Protein AF-A0AA36I988-F1 (afdb_monomer_lite)

pLDDT: mean 76.38, std 22.21, range [39.34, 98.06]

InterPro domains:
  IPR036181 MIT domain superfamily [SSF116846] (11-75)

Foldseek 3Di:
DVLVVLLVVLQVQLVVLQVQLVVCVVVVVLVSNLVSLVSSLVSLVVSLPRDDDPCNVVSVVVSVVSVVVSVCSVVVPPPPCPVPPPPPPPVVVCVVVVPPPDDDPDDPPPPPDPDD

Secondary structure (DSSP, 8-state):
-HHHHHHHHHHHHHHHHHHHHHHHHHTT-HHHHHHHHHHHHHHHHHHHHHS--TTHHHHHHHHHHHHHHHHHHHTT-----------S-HHHHHHTTTS--S--PPPS---S-S--

Radius of gyration: 20.37 Å; chains: 1; bounding box: 27×57×62 Å

Sequence (116 aa):
MAEEDLCRSFVISACALEREAREADQKNDARAAIAKYEGSQALLQQAIDSLPHADRPRWVQRRQEILTRIQHLKSGAPTALVERVPSPTLLESEFRKATAAGPSPGTPQELQARRR

Structure (mmCIF, N/CA/C/O backbone):
data_AF-A0AA36I988-F1
#
_entry.id   AF-A0AA36I988-F1
#
loop_
_atom_site.group_PDB
_atom_site.id
_atom_site.type_symbol
_atom_site.label_atom_id
_atom_site.label_alt_id
_atom_site.label_comp_id
_atom_site.label_asym_id
_atom_site.label_entity_id
_atom_site.label_seq_id
_atom_site.pdbx_PDB_ins_code
_atom_site.Cartn_x
_atom_site.Cartn_y
_atom_site.Cartn_z
_atom_site.occupancy
_atom_site.B_iso_or_equiv
_atom_site.auth_seq_id
_atom_site.auth_comp_id
_atom_site.auth_asym_id
_atom_site.auth_atom_id
_atom_site.pdbx_PDB_model_num
ATOM 1 N N . MET A 1 1 ? 7.355 -2.230 -25.078 1.00 57.38 1 MET A N 1
ATOM 2 C CA . MET A 1 1 ? 6.213 -1.311 -24.874 1.00 57.38 1 MET A CA 1
ATOM 3 C C . MET A 1 1 ? 5.163 -1.901 -23.933 1.00 57.38 1 MET A C 1
ATOM 5 O O . MET A 1 1 ? 4.865 -1.247 -22.953 1.00 57.38 1 MET A O 1
ATOM 9 N N . ALA A 1 2 ? 4.682 -3.140 -24.118 1.00 75.56 2 ALA A N 1
ATOM 10 C CA . ALA A 1 2 ? 3.618 -3.697 -23.262 1.00 75.56 2 ALA A CA 1
ATOM 11 C C . ALA A 1 2 ? 3.947 -3.786 -21.753 1.00 75.56 2 ALA A C 1
ATOM 13 O O . ALA A 1 2 ? 3.084 -3.528 -20.919 1.00 75.56 2 ALA A O 1
ATOM 14 N N . GLU A 1 3 ? 5.182 -4.136 -21.383 1.00 77.00 3 GLU A N 1
ATOM 15 C CA . GLU A 1 3 ? 5.534 -4.345 -19.971 1.00 77.00 3 GLU A CA 1
ATOM 16 C C . GLU A 1 3 ? 5.728 -3.029 -19.198 1.00 77.00 3 GLU A C 1
ATOM 18 O O . GLU A 1 3 ? 5.374 -2.947 -18.023 1.00 77.00 3 GLU A O 1
ATOM 23 N N . GLU A 1 4 ? 6.245 -1.980 -19.848 1.00 81.88 4 GLU A N 1
ATOM 24 C CA . GLU A 1 4 ? 6.379 -0.649 -19.236 1.00 81.88 4 GLU A CA 1
ATOM 25 C C . GLU A 1 4 ? 5.005 -0.021 -18.992 1.00 81.88 4 GLU A C 1
ATOM 27 O O . GLU A 1 4 ? 4.773 0.577 -17.9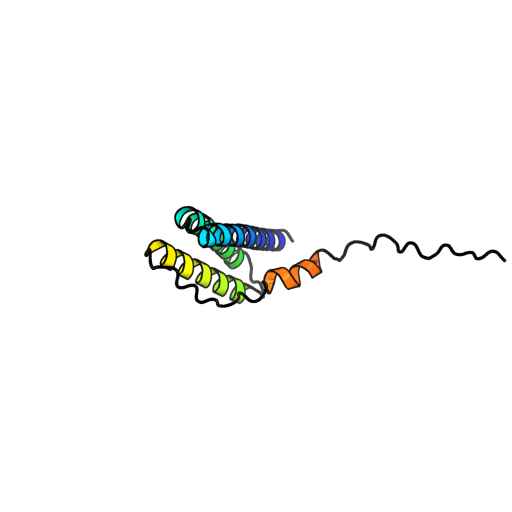40 1.00 81.88 4 GLU A O 1
ATOM 32 N N . ASP A 1 5 ? 4.075 -0.203 -19.932 1.00 85.94 5 ASP A N 1
ATOM 33 C CA . ASP A 1 5 ? 2.691 0.246 -19.787 1.00 85.94 5 ASP A CA 1
ATOM 34 C C . ASP A 1 5 ? 1.975 -0.506 -18.659 1.00 85.94 5 ASP A C 1
ATOM 36 O O . ASP A 1 5 ? 1.274 0.105 -17.848 1.00 85.94 5 ASP A O 1
ATOM 40 N N . LEU A 1 6 ? 2.212 -1.817 -18.540 1.00 87.81 6 LEU A N 1
ATOM 41 C CA . LEU A 1 6 ? 1.684 -2.624 -17.444 1.00 87.81 6 LEU A CA 1
ATOM 42 C C . LEU A 1 6 ? 2.254 -2.174 -16.090 1.00 87.81 6 LEU A C 1
ATOM 44 O O . LEU A 1 6 ? 1.489 -1.925 -15.156 1.00 87.81 6 LEU A O 1
ATOM 48 N N . CYS A 1 7 ? 3.572 -1.981 -15.999 1.00 89.31 7 CYS A N 1
ATOM 49 C CA . CYS A 1 7 ? 4.239 -1.463 -14.805 1.00 89.31 7 CYS A CA 1
ATOM 50 C C . CYS A 1 7 ? 3.652 -0.107 -14.379 1.00 89.31 7 CYS A C 1
ATOM 52 O O . CYS A 1 7 ? 3.264 0.081 -13.223 1.00 89.31 7 CYS A O 1
ATOM 54 N N . ARG A 1 8 ? 3.481 0.819 -15.333 1.00 89.44 8 ARG A N 1
ATOM 55 C CA . ARG A 1 8 ? 2.829 2.117 -15.094 1.00 89.44 8 ARG A CA 1
ATOM 56 C C . ARG A 1 8 ? 1.394 1.960 -14.602 1.00 89.44 8 ARG A C 1
ATOM 58 O O . ARG A 1 8 ? 1.006 2.648 -13.659 1.00 89.44 8 ARG A O 1
ATOM 65 N N . SER A 1 9 ? 0.616 1.051 -15.191 1.00 91.62 9 SER A N 1
ATOM 66 C CA . SER A 1 9 ? -0.773 0.809 -14.784 1.00 91.62 9 SER A CA 1
ATOM 67 C C . SER A 1 9 ? -0.884 0.328 -13.332 1.00 91.62 9 SER A C 1
ATOM 69 O O . SER A 1 9 ? -1.762 0.794 -12.596 1.00 91.62 9 SER A O 1
ATOM 71 N N . PHE A 1 10 ? 0.049 -0.522 -12.882 1.00 93.38 10 PHE A N 1
ATOM 72 C CA . PHE A 1 10 ? 0.118 -0.970 -11.493 1.00 93.38 10 PHE A CA 1
ATOM 73 C C . PHE A 1 10 ? 0.425 0.187 -10.547 1.00 93.38 10 PHE A C 1
ATOM 75 O O . PHE A 1 10 ? -0.268 0.344 -9.544 1.00 93.38 10 PHE A O 1
ATOM 82 N N . VAL A 1 11 ? 1.403 1.035 -10.880 1.00 92.38 11 VAL A N 1
ATOM 83 C CA . VAL A 1 11 ? 1.770 2.191 -10.046 1.00 92.38 11 VAL A CA 1
ATOM 84 C C . VAL A 1 11 ? 0.616 3.192 -9.946 1.00 92.38 11 VAL A C 1
ATOM 86 O O . VAL A 1 11 ? 0.289 3.636 -8.846 1.00 92.38 11 VAL A O 1
ATOM 89 N N . ILE A 1 12 ? -0.057 3.503 -11.059 1.00 91.38 12 ILE A N 1
ATOM 90 C CA . ILE A 1 12 ? -1.219 4.409 -11.075 1.00 91.38 12 ILE A CA 1
ATOM 91 C C . ILE A 1 12 ? -2.338 3.863 -10.182 1.00 91.38 12 ILE A C 1
ATOM 93 O O . ILE A 1 12 ? -2.872 4.579 -9.331 1.00 91.38 12 ILE A O 1
ATOM 97 N N . SER A 1 13 ? -2.656 2.579 -10.338 1.00 93.69 13 SER A N 1
ATOM 98 C CA . SER A 1 13 ? -3.701 1.917 -9.555 1.00 93.69 13 SER A CA 1
ATOM 99 C C . SER A 1 13 ? -3.331 1.846 -8.067 1.00 93.69 13 SER A C 1
ATOM 101 O O . SER A 1 13 ? -4.177 2.080 -7.203 1.00 93.69 13 SER A O 1
ATOM 103 N N . ALA A 1 14 ? -2.053 1.612 -7.748 1.00 94.62 14 ALA A N 1
ATOM 104 C CA . ALA A 1 14 ? -1.555 1.625 -6.377 1.00 94.62 14 ALA A CA 1
ATOM 105 C C . ALA A 1 14 ? -1.724 2.999 -5.718 1.00 94.62 14 ALA A C 1
ATOM 107 O O . ALA A 1 14 ? -2.146 3.072 -4.562 1.00 94.62 14 ALA A O 1
ATOM 108 N N . CYS A 1 15 ? -1.433 4.084 -6.443 1.00 92.62 15 CYS A N 1
ATOM 109 C CA . CYS A 1 15 ? -1.597 5.450 -5.948 1.00 92.62 15 CYS A CA 1
ATOM 110 C C . CYS A 1 15 ? -3.066 5.812 -5.693 1.00 92.62 15 CYS A C 1
ATOM 112 O O . CYS A 1 15 ? -3.362 6.466 -4.691 1.00 92.62 15 CYS A O 1
ATOM 114 N N . ALA A 1 16 ? -3.985 5.380 -6.562 1.00 94.19 16 ALA A N 1
ATOM 115 C CA . ALA A 1 16 ? -5.419 5.590 -6.363 1.00 94.19 16 ALA A CA 1
ATOM 116 C C . ALA A 1 16 ? -5.910 4.897 -5.081 1.00 94.19 16 ALA A C 1
ATOM 118 O O . ALA A 1 16 ? -6.499 5.542 -4.213 1.00 94.19 16 ALA A O 1
ATOM 119 N N . LEU A 1 17 ? -5.562 3.617 -4.901 1.00 95.69 17 LEU A N 1
ATOM 120 C CA . LEU A 1 17 ? -5.906 2.878 -3.685 1.00 95.69 17 LEU A CA 1
ATOM 121 C C . LEU A 1 17 ? -5.273 3.487 -2.432 1.00 95.69 17 LEU A C 1
ATOM 123 O O . LEU A 1 17 ? -5.922 3.542 -1.393 1.00 95.69 17 LEU A O 1
ATOM 127 N N . GLU A 1 18 ? -4.034 3.977 -2.511 1.00 95.25 18 GLU A N 1
ATOM 128 C CA . GLU A 1 18 ? -3.393 4.623 -1.364 1.00 95.25 18 GLU A CA 1
ATOM 129 C C . GLU A 1 18 ? -4.122 5.910 -0.947 1.00 95.25 18 GLU A C 1
ATOM 131 O O . GLU A 1 18 ? -4.294 6.170 0.244 1.00 95.25 18 GLU A O 1
ATOM 136 N N . ARG A 1 19 ? -4.580 6.713 -1.913 1.00 94.75 19 ARG A N 1
ATOM 137 C CA . ARG A 1 19 ? -5.369 7.920 -1.636 1.00 94.75 19 ARG A CA 1
ATOM 138 C C . ARG A 1 19 ? -6.658 7.574 -0.902 1.00 94.75 19 ARG A C 1
ATOM 140 O O . ARG A 1 19 ? -6.931 8.136 0.153 1.00 94.75 19 ARG A O 1
ATOM 147 N N . GLU A 1 20 ? -7.396 6.599 -1.417 1.00 94.81 20 GLU A N 1
ATOM 148 C CA . GLU A 1 20 ? -8.636 6.133 -0.796 1.00 94.81 20 GLU A CA 1
ATOM 149 C C . GLU A 1 20 ? -8.392 5.523 0.593 1.00 94.81 20 GLU A C 1
ATOM 151 O O . GLU A 1 20 ? -9.209 5.692 1.499 1.00 94.81 20 GLU A O 1
ATOM 156 N N . ALA A 1 21 ? -7.256 4.846 0.788 1.00 93.56 21 ALA A N 1
ATOM 157 C CA . ALA A 1 21 ? -6.853 4.330 2.091 1.00 93.56 21 ALA A CA 1
ATOM 158 C C . ALA A 1 21 ? -6.636 5.460 3.102 1.00 93.56 21 ALA A C 1
ATOM 160 O O . ALA A 1 21 ? -7.138 5.379 4.219 1.00 93.56 21 ALA A O 1
ATOM 161 N N . ARG A 1 22 ? -5.941 6.535 2.705 1.00 92.56 22 ARG A N 1
ATOM 162 C CA . ARG A 1 22 ? -5.708 7.719 3.549 1.00 92.56 22 ARG A CA 1
ATOM 163 C C . ARG A 1 22 ? -7.002 8.435 3.909 1.00 92.56 22 ARG A C 1
ATOM 165 O O . ARG A 1 22 ? -7.153 8.865 5.046 1.00 92.56 22 ARG A O 1
ATOM 172 N N . GLU A 1 23 ? -7.932 8.558 2.968 1.00 94.31 23 GLU A N 1
ATOM 173 C CA . GLU A 1 23 ? -9.241 9.162 3.236 1.00 94.31 23 GLU A CA 1
ATOM 174 C C . GLU A 1 23 ? -10.049 8.348 4.255 1.00 94.31 23 GLU A C 1
ATOM 176 O O . GLU A 1 23 ? -10.683 8.923 5.139 1.00 94.31 23 GLU A O 1
ATOM 181 N N . ALA A 1 24 ? -10.023 7.014 4.159 1.00 92.38 24 ALA A N 1
ATOM 182 C CA . ALA A 1 24 ? -10.652 6.136 5.147 1.00 92.38 24 ALA A CA 1
ATOM 183 C C . ALA A 1 24 ? -9.954 6.221 6.514 1.00 92.38 24 ALA A C 1
ATOM 185 O O . ALA A 1 24 ? -10.613 6.317 7.548 1.00 92.38 24 ALA A O 1
ATOM 186 N N . ASP A 1 25 ? -8.623 6.263 6.510 1.00 92.12 25 ASP A N 1
ATOM 187 C CA . ASP A 1 25 ? -7.781 6.393 7.699 1.00 92.12 25 ASP A CA 1
ATOM 188 C C . ASP A 1 25 ? -8.074 7.699 8.464 1.00 92.12 25 ASP A C 1
ATOM 190 O O . ASP A 1 25 ? -8.344 7.685 9.663 1.00 92.12 25 ASP A O 1
ATOM 194 N N . G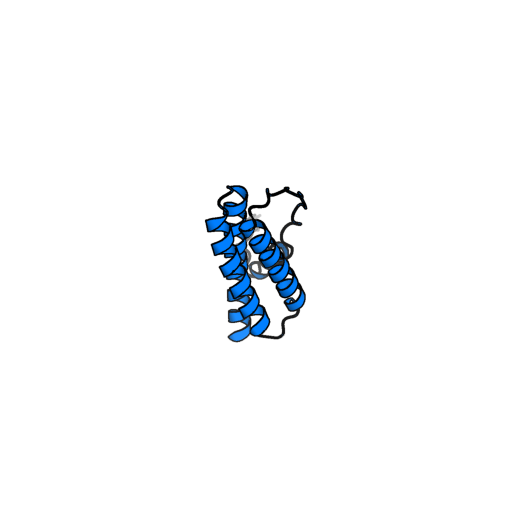LN A 1 26 ? -8.170 8.825 7.751 1.00 92.38 26 GLN A N 1
ATOM 195 C CA . GLN A 1 26 ? -8.564 10.126 8.312 1.00 92.38 26 GLN A CA 1
ATOM 196 C C . GLN A 1 26 ? -9.978 10.126 8.908 1.00 92.38 26 GLN A C 1
ATOM 198 O O . GLN A 1 26 ? -10.255 10.866 9.851 1.00 92.38 26 GLN A O 1
ATOM 203 N N . LYS A 1 27 ? -10.874 9.287 8.377 1.00 92.69 27 LYS A N 1
ATOM 204 C CA . LYS A 1 27 ? -12.236 9.088 8.897 1.00 92.69 27 LYS A CA 1
ATOM 205 C C . LYS A 1 27 ? -12.293 8.076 10.048 1.00 92.69 27 LYS A C 1
ATOM 207 O O . LYS A 1 27 ? -13.387 7.752 10.500 1.00 92.69 27 LYS A O 1
ATOM 212 N N . ASN A 1 28 ? -11.146 7.590 10.534 1.00 90.31 28 ASN A N 1
ATOM 213 C CA . ASN A 1 28 ? -11.022 6.510 11.517 1.00 90.31 28 ASN A CA 1
ATOM 214 C C . ASN A 1 28 ? -11.696 5.190 11.086 1.00 90.31 28 ASN A C 1
ATOM 216 O O . ASN A 1 28 ? -11.972 4.329 11.922 1.00 90.31 28 ASN A O 1
ATOM 220 N N . ASP A 1 29 ? -11.921 4.986 9.785 1.00 94.06 29 ASP A N 1
ATOM 221 C CA . ASP A 1 29 ? -12.379 3.706 9.245 1.00 94.06 29 ASP A CA 1
ATOM 222 C C . ASP A 1 29 ? -11.169 2.802 8.981 1.00 94.06 29 ASP A C 1
ATOM 224 O O . ASP A 1 29 ? -10.699 2.629 7.851 1.00 94.06 29 ASP A O 1
ATOM 228 N N . ALA A 1 30 ? -10.635 2.228 10.063 1.00 92.75 30 ALA A N 1
ATOM 229 C CA . ALA A 1 30 ? -9.454 1.371 10.010 1.00 92.75 30 ALA A CA 1
ATOM 230 C C . ALA A 1 30 ? -9.661 0.147 9.104 1.00 92.75 30 ALA A C 1
ATOM 232 O O . ALA A 1 30 ? -8.728 -0.282 8.426 1.00 92.75 30 ALA A O 1
ATOM 233 N N . ARG A 1 31 ? -10.881 -0.404 9.045 1.00 95.06 31 ARG A N 1
ATOM 234 C CA . ARG A 1 31 ? -11.182 -1.580 8.220 1.00 95.06 31 ARG A CA 1
ATOM 235 C C . ARG A 1 31 ? -11.091 -1.241 6.735 1.00 95.06 31 ARG A C 1
ATOM 237 O O . ARG A 1 31 ? -10.429 -1.970 5.994 1.00 95.06 31 ARG A O 1
ATOM 244 N N . ALA A 1 32 ? -11.722 -0.149 6.303 1.00 94.38 32 ALA A N 1
ATOM 245 C CA . ALA A 1 32 ? -11.644 0.291 4.913 1.00 94.38 32 ALA A CA 1
ATOM 246 C C . ALA A 1 32 ? -10.224 0.746 4.540 1.00 94.38 32 ALA A C 1
ATOM 248 O O . ALA A 1 32 ? -9.742 0.411 3.455 1.00 94.38 32 ALA A O 1
ATOM 249 N N . ALA A 1 33 ? -9.528 1.438 5.449 1.00 94.44 33 ALA A N 1
ATOM 250 C CA . ALA A 1 33 ? -8.146 1.863 5.247 1.00 94.44 33 ALA A CA 1
ATOM 251 C C . ALA A 1 33 ? -7.205 0.669 5.031 1.00 94.44 33 ALA A C 1
ATOM 253 O O . ALA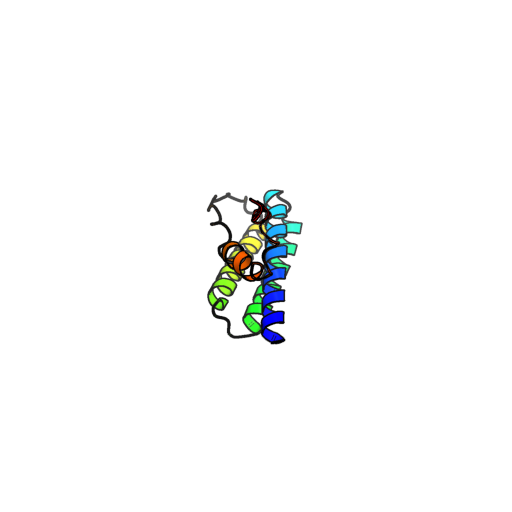 A 1 33 ? -6.455 0.652 4.056 1.00 94.44 33 ALA A O 1
ATOM 254 N N . ILE A 1 34 ? -7.280 -0.358 5.890 1.00 95.88 34 ILE A N 1
ATOM 255 C CA . ILE A 1 34 ? -6.469 -1.579 5.764 1.00 95.88 34 ILE A CA 1
ATOM 256 C C . ILE A 1 34 ? -6.709 -2.246 4.409 1.00 95.88 34 ILE A C 1
ATOM 258 O O . ILE A 1 34 ? -5.742 -2.519 3.704 1.00 95.88 34 ILE A O 1
ATOM 262 N N . ALA A 1 35 ? -7.969 -2.453 4.011 1.00 97.69 35 ALA A N 1
ATOM 263 C CA . ALA A 1 35 ? -8.289 -3.120 2.748 1.00 97.69 35 ALA A CA 1
ATOM 264 C C . ALA A 1 35 ? -7.698 -2.382 1.530 1.00 97.69 35 ALA A C 1
ATOM 266 O O . ALA A 1 35 ? -7.138 -3.001 0.622 1.00 97.69 35 ALA A O 1
ATOM 267 N N . LYS A 1 36 ? -7.775 -1.046 1.518 1.00 97.62 36 LYS A N 1
ATOM 268 C CA . LYS A 1 36 ? -7.223 -0.219 0.434 1.00 97.62 36 LYS A CA 1
ATOM 269 C C . LYS A 1 36 ? -5.690 -0.193 0.447 1.00 97.62 36 LYS A C 1
ATOM 271 O O . LYS A 1 36 ? -5.072 -0.339 -0.608 1.00 97.62 36 LYS A O 1
ATOM 276 N N . TYR A 1 37 ? -5.064 -0.085 1.621 1.00 97.94 37 TYR A N 1
ATOM 277 C CA . TYR A 1 37 ? -3.607 -0.177 1.755 1.00 97.94 37 TYR A CA 1
ATOM 278 C C . TYR A 1 37 ? -3.069 -1.554 1.329 1.00 97.94 37 TYR A C 1
ATOM 280 O O . TYR A 1 37 ? -2.040 -1.625 0.656 1.00 97.94 37 TYR A O 1
ATOM 288 N N . GLU A 1 38 ? -3.767 -2.645 1.660 1.00 98.06 38 GLU A N 1
ATOM 289 C CA . GLU A 1 38 ? -3.404 -4.007 1.244 1.00 98.06 38 GLU A CA 1
ATOM 290 C C . GLU A 1 38 ? -3.442 -4.173 -0.281 1.00 98.06 38 GLU A C 1
ATOM 292 O O . GLU A 1 38 ? -2.535 -4.784 -0.853 1.00 98.06 38 GLU A O 1
ATOM 297 N N . GLY A 1 39 ? -4.433 -3.574 -0.950 1.00 97.38 39 GLY A N 1
ATOM 298 C CA . GLY A 1 39 ? -4.484 -3.527 -2.412 1.00 97.38 39 GLY A CA 1
ATOM 299 C C . GLY A 1 39 ? -3.356 -2.682 -3.016 1.00 97.38 39 GLY A C 1
ATOM 300 O O . GLY A 1 39 ? -2.686 -3.118 -3.951 1.00 97.38 39 GLY A O 1
ATOM 301 N N . SER A 1 40 ? -3.083 -1.506 -2.444 1.00 97.19 40 SER A N 1
ATOM 302 C CA . SER A 1 40 ? -2.006 -0.621 -2.909 1.00 97.19 40 SER A CA 1
ATOM 303 C C . SER A 1 40 ? -0.625 -1.289 -2.831 1.00 97.19 40 SER A C 1
ATOM 305 O O . SER A 1 40 ? 0.117 -1.296 -3.815 1.00 97.19 40 SER A O 1
ATOM 307 N N . GLN A 1 41 ? -0.287 -1.933 -1.704 1.00 97.44 41 GLN A N 1
ATOM 308 C CA . GLN A 1 41 ? 1.011 -2.606 -1.559 1.00 97.44 41 GLN A CA 1
ATOM 309 C C . GLN A 1 41 ? 1.170 -3.815 -2.494 1.00 97.44 41 GLN A C 1
ATOM 311 O O . GLN A 1 41 ? 2.294 -4.114 -2.901 1.00 97.44 41 GLN A O 1
ATOM 316 N N . ALA A 1 42 ? 0.073 -4.498 -2.845 1.00 97.69 42 ALA A N 1
ATOM 317 C CA . ALA A 1 42 ? 0.103 -5.636 -3.762 1.00 97.69 42 ALA A CA 1
ATOM 318 C C . ALA A 1 42 ? 0.425 -5.184 -5.191 1.00 97.69 42 ALA A C 1
ATOM 320 O O . ALA A 1 42 ? 1.267 -5.783 -5.856 1.00 97.69 42 ALA A O 1
ATOM 321 N N . LEU A 1 43 ? -0.177 -4.079 -5.633 1.00 95.88 43 LEU A N 1
ATOM 322 C CA . LEU A 1 43 ? 0.112 -3.478 -6.935 1.00 95.88 43 LEU A CA 1
ATOM 323 C C . LEU A 1 43 ? 1.536 -2.911 -7.002 1.00 95.88 43 LEU A C 1
ATOM 325 O O . LEU A 1 43 ? 2.217 -3.088 -8.009 1.00 95.88 43 LEU A O 1
ATOM 329 N N . LEU A 1 44 ? 2.037 -2.298 -5.920 1.00 94.75 44 LEU A N 1
ATOM 330 C CA . LEU A 1 44 ? 3.448 -1.893 -5.853 1.00 94.75 44 LEU A CA 1
ATOM 331 C C . LEU A 1 44 ? 4.390 -3.094 -5.954 1.00 94.75 44 LEU A C 1
ATOM 333 O O . LEU A 1 44 ? 5.406 -2.996 -6.633 1.00 94.75 44 LEU A O 1
ATOM 337 N N . GLN A 1 45 ? 4.059 -4.222 -5.320 1.00 96.69 45 GLN A N 1
ATOM 338 C CA . GLN A 1 45 ? 4.844 -5.451 -5.450 1.00 96.69 45 GLN A CA 1
ATOM 339 C C . GLN A 1 45 ? 4.866 -5.942 -6.906 1.00 96.69 45 GLN A C 1
ATOM 341 O O . GLN A 1 45 ? 5.938 -6.211 -7.434 1.00 96.69 45 GLN A O 1
ATOM 346 N N . GLN A 1 46 ? 3.718 -5.946 -7.593 1.00 95.25 46 GLN A N 1
ATOM 347 C CA . GLN A 1 46 ? 3.649 -6.288 -9.020 1.00 95.25 46 GLN A CA 1
ATOM 348 C C . GLN A 1 46 ? 4.489 -5.340 -9.890 1.00 95.25 46 GLN A C 1
ATOM 350 O O . GLN A 1 46 ? 5.209 -5.795 -10.777 1.00 95.25 46 GLN A O 1
ATOM 355 N N . ALA A 1 47 ? 4.464 -4.032 -9.614 1.00 92.06 47 ALA A N 1
ATOM 356 C CA . ALA A 1 47 ? 5.316 -3.066 -10.308 1.00 92.06 47 ALA A CA 1
ATOM 357 C C . ALA A 1 47 ? 6.813 -3.339 -10.064 1.00 92.06 47 ALA A C 1
ATOM 359 O O . ALA A 1 47 ? 7.598 -3.335 -11.011 1.00 92.06 47 ALA A O 1
ATOM 360 N N . ILE A 1 48 ? 7.199 -3.633 -8.817 1.00 93.31 48 ILE A N 1
ATOM 361 C CA . ILE A 1 48 ? 8.577 -3.965 -8.414 1.00 93.31 48 ILE A CA 1
ATOM 362 C C . ILE A 1 48 ? 9.084 -5.244 -9.095 1.00 93.31 48 ILE A C 1
ATOM 364 O O . ILE A 1 48 ? 10.271 -5.316 -9.423 1.00 93.31 48 ILE A O 1
ATOM 368 N N . ASP A 1 49 ? 8.206 -6.228 -9.285 1.00 93.25 49 ASP A N 1
ATOM 369 C CA . ASP A 1 49 ? 8.549 -7.535 -9.853 1.00 93.25 49 ASP A CA 1
ATOM 370 C C . ASP A 1 49 ? 8.516 -7.550 -11.386 1.00 93.25 49 ASP A C 1
ATOM 372 O O . ASP A 1 49 ? 9.173 -8.390 -11.995 1.00 93.25 49 ASP A O 1
ATOM 376 N N . SER A 1 50 ? 7.785 -6.621 -12.013 1.00 88.06 50 SER A N 1
ATOM 377 C CA . SER A 1 50 ? 7.606 -6.588 -13.470 1.00 88.06 50 SER A CA 1
ATOM 378 C C . SER A 1 50 ? 8.907 -6.335 -14.237 1.00 88.06 50 SER A C 1
ATOM 380 O O . SER A 1 50 ? 9.261 -7.123 -15.108 1.00 88.06 50 SER A O 1
ATOM 382 N N . LEU A 1 51 ? 9.619 -5.243 -13.938 1.00 80.88 51 LEU A N 1
ATOM 383 C CA . LEU A 1 51 ? 10.772 -4.785 -14.714 1.00 80.88 51 LEU A CA 1
ATOM 384 C C . LEU A 1 51 ? 11.772 -4.011 -13.842 1.00 80.88 51 LEU A C 1
ATOM 386 O O . LEU A 1 51 ? 11.377 -3.339 -12.882 1.00 80.88 51 LEU A O 1
ATOM 390 N N . PRO A 1 52 ? 13.067 -3.992 -14.201 1.00 85.25 52 PRO A N 1
ATOM 391 C CA . PRO A 1 52 ? 14.016 -3.037 -13.643 1.00 85.25 52 PRO A CA 1
ATOM 392 C C . PRO A 1 52 ? 13.604 -1.604 -14.012 1.00 85.25 52 PRO A C 1
ATOM 394 O O . PRO A 1 52 ? 13.674 -1.207 -15.171 1.00 85.25 52 PRO A O 1
ATOM 397 N N . HIS A 1 53 ? 13.193 -0.817 -13.020 1.00 86.25 53 HIS A N 1
ATOM 398 C CA . HIS A 1 53 ? 12.807 0.582 -13.197 1.00 86.25 53 HIS A CA 1
ATOM 399 C C . HIS A 1 53 ? 13.655 1.491 -12.303 1.00 86.25 53 HIS A C 1
ATOM 401 O O . HIS A 1 53 ? 13.972 1.128 -11.16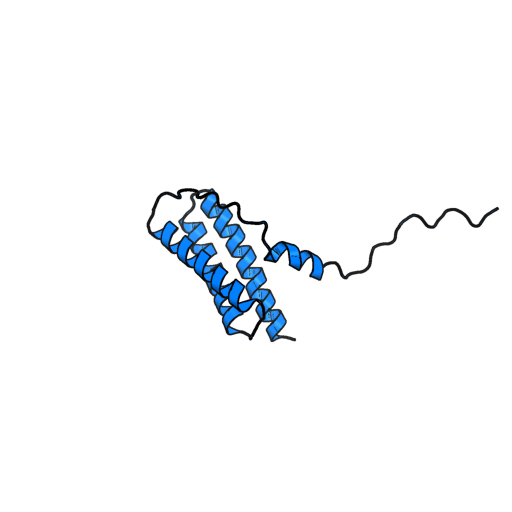7 1.00 86.25 53 HIS A O 1
ATOM 407 N N . ALA A 1 54 ? 13.988 2.694 -12.780 1.00 89.56 54 ALA A N 1
ATOM 408 C CA . ALA A 1 54 ? 14.778 3.664 -12.015 1.00 89.56 54 ALA A CA 1
ATOM 409 C C . ALA A 1 54 ? 14.109 4.046 -10.678 1.00 89.56 54 ALA A C 1
ATOM 411 O O . ALA A 1 54 ? 14.784 4.238 -9.670 1.00 89.56 54 ALA A O 1
ATOM 412 N N . ASP A 1 55 ? 12.774 4.080 -10.647 1.00 89.50 55 ASP A N 1
ATOM 413 C CA . ASP A 1 55 ? 11.992 4.363 -9.434 1.00 89.50 55 ASP A CA 1
ATOM 414 C C . ASP A 1 55 ? 11.779 3.155 -8.508 1.00 89.50 55 ASP A C 1
ATOM 416 O O . ASP A 1 55 ? 11.175 3.310 -7.445 1.00 89.50 55 ASP A O 1
ATOM 420 N N . ARG A 1 56 ? 12.293 1.961 -8.839 1.00 91.44 56 ARG A N 1
ATOM 421 C CA . ARG A 1 56 ? 12.116 0.756 -8.009 1.00 91.44 56 ARG A CA 1
ATOM 422 C C . ARG A 1 56 ? 12.478 0.976 -6.529 1.00 91.44 56 ARG A C 1
ATOM 424 O O . ARG A 1 56 ? 11.682 0.564 -5.685 1.00 91.44 56 ARG A O 1
ATOM 431 N N . PRO A 1 57 ? 13.588 1.654 -6.160 1.00 94.44 57 PRO A N 1
ATOM 432 C CA . PRO A 1 57 ? 13.890 1.937 -4.753 1.00 94.44 57 PRO A CA 1
ATOM 433 C C . PRO A 1 57 ? 12.796 2.756 -4.054 1.00 94.44 57 PRO A C 1
ATOM 435 O O . PRO A 1 57 ? 12.467 2.495 -2.899 1.00 94.44 57 PRO A O 1
ATOM 438 N N . ARG A 1 58 ? 12.185 3.709 -4.769 1.00 90.62 58 ARG A N 1
ATOM 439 C CA . ARG A 1 58 ? 11.094 4.542 -4.243 1.00 90.62 58 ARG A CA 1
ATOM 440 C C . ARG A 1 58 ? 9.826 3.723 -4.036 1.00 90.62 58 ARG A C 1
ATOM 442 O O . ARG A 1 58 ? 9.165 3.884 -3.016 1.00 90.62 58 ARG A O 1
ATOM 449 N N . TRP A 1 59 ? 9.497 2.823 -4.961 1.00 93.25 59 TRP A N 1
ATOM 450 C CA . TRP A 1 59 ? 8.340 1.931 -4.818 1.00 93.25 59 TRP A CA 1
ATOM 451 C C . TRP A 1 59 ? 8.511 0.957 -3.654 1.00 93.25 59 TRP A C 1
ATOM 453 O O . TRP A 1 59 ? 7.567 0.746 -2.896 1.00 93.25 59 TRP A O 1
ATOM 463 N N . VAL A 1 60 ? 9.721 0.421 -3.460 1.00 94.75 60 VAL A N 1
ATOM 464 C CA . VAL A 1 60 ? 10.057 -0.425 -2.304 1.00 94.75 60 VAL A CA 1
ATOM 465 C C . VAL A 1 60 ? 9.889 0.352 -1.001 1.00 94.75 60 VAL A C 1
ATOM 467 O O . VAL A 1 60 ? 9.200 -0.121 -0.096 1.00 94.75 60 VAL A O 1
ATOM 470 N N . GLN A 1 61 ? 10.454 1.561 -0.916 1.00 94.19 61 GLN A N 1
ATOM 471 C CA . GLN A 1 61 ? 10.284 2.426 0.252 1.00 94.19 61 GLN A CA 1
ATOM 472 C C . GLN A 1 61 ? 8.800 2.693 0.523 1.00 94.19 61 GLN A C 1
ATOM 474 O O . GLN A 1 61 ? 8.328 2.524 1.647 1.00 94.19 61 GLN A O 1
ATOM 479 N N . ARG A 1 62 ? 8.043 3.057 -0.515 1.00 94.00 62 ARG A N 1
ATOM 480 C CA . ARG A 1 62 ? 6.624 3.370 -0.380 1.00 94.00 62 ARG A CA 1
ATOM 481 C C . ARG A 1 62 ? 5.801 2.174 0.084 1.00 94.00 62 ARG A C 1
ATOM 483 O O . ARG A 1 62 ? 4.945 2.307 0.955 1.00 94.00 62 ARG A O 1
ATOM 490 N N . ARG A 1 63 ? 6.092 0.989 -0.451 1.00 96.12 63 ARG A N 1
ATOM 491 C CA . ARG A 1 63 ? 5.476 -0.262 -0.013 1.00 96.12 63 ARG A CA 1
ATOM 492 C C . ARG A 1 63 ? 5.742 -0.519 1.472 1.00 96.12 63 ARG A C 1
ATOM 494 O O . ARG A 1 63 ? 4.82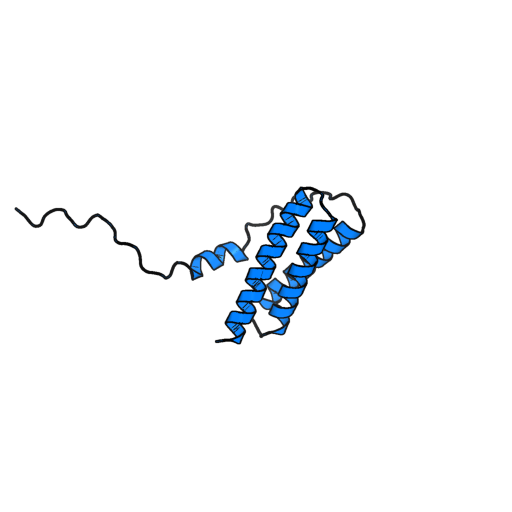3 -0.903 2.192 1.00 96.12 63 ARG A O 1
ATOM 501 N N . GLN A 1 64 ? 6.963 -0.265 1.944 1.00 95.88 64 GLN A N 1
ATOM 502 C CA . GLN A 1 64 ? 7.311 -0.423 3.356 1.00 95.88 64 GLN A CA 1
ATOM 503 C C . GLN A 1 64 ? 6.537 0.549 4.258 1.00 95.88 64 GLN A C 1
ATOM 505 O O . GLN A 1 64 ? 6.042 0.137 5.304 1.00 95.88 64 GLN A O 1
ATOM 510 N N . GLU A 1 65 ? 6.378 1.811 3.850 1.00 94.25 65 GLU A N 1
ATOM 511 C CA . GLU A 1 65 ? 5.560 2.797 4.575 1.00 94.25 65 GLU A CA 1
ATOM 512 C C . GLU A 1 65 ? 4.101 2.333 4.713 1.00 94.25 65 GLU A C 1
ATOM 514 O O . GLU A 1 65 ? 3.522 2.411 5.800 1.00 94.25 65 GLU A O 1
ATOM 519 N N . ILE A 1 66 ? 3.526 1.791 3.634 1.00 95.88 66 ILE A N 1
ATOM 520 C CA . ILE A 1 66 ? 2.161 1.249 3.625 1.00 95.88 66 ILE A CA 1
ATOM 521 C C . ILE A 1 66 ? 2.037 0.049 4.573 1.00 95.88 66 ILE A C 1
ATOM 523 O O . ILE A 1 66 ? 1.100 -0.007 5.368 1.00 95.88 66 ILE A O 1
ATOM 527 N N . LEU A 1 67 ? 2.984 -0.894 4.537 1.00 95.88 67 LEU A N 1
ATOM 528 C CA . LEU A 1 67 ? 2.983 -2.057 5.432 1.00 95.88 67 LEU A CA 1
ATOM 529 C C . LEU A 1 67 ? 3.081 -1.648 6.904 1.00 95.88 67 LEU A C 1
ATOM 531 O O . LEU A 1 67 ? 2.324 -2.159 7.732 1.00 95.88 67 LEU A O 1
ATOM 535 N N . THR A 1 68 ? 3.948 -0.684 7.221 1.00 95.06 68 THR A N 1
ATOM 536 C CA . THR A 1 68 ? 4.031 -0.104 8.565 1.00 95.06 68 THR A CA 1
ATOM 537 C C . THR A 1 68 ? 2.685 0.495 8.970 1.00 95.06 68 THR A C 1
ATOM 539 O O . THR A 1 68 ? 2.198 0.227 10.068 1.00 95.06 68 THR A O 1
ATOM 542 N N . ARG A 1 69 ? 2.013 1.244 8.084 1.00 94.00 69 ARG A N 1
ATOM 543 C CA . ARG A 1 69 ? 0.701 1.822 8.409 1.00 94.00 69 ARG A CA 1
ATOM 544 C C . ARG A 1 69 ? -0.374 0.758 8.635 1.00 94.00 69 ARG A C 1
ATOM 546 O O . ARG A 1 69 ? -1.128 0.876 9.598 1.00 94.00 69 ARG A O 1
ATOM 553 N N . ILE A 1 70 ? -0.414 -0.297 7.818 1.00 94.81 70 ILE A N 1
ATOM 554 C CA . ILE A 1 70 ? -1.320 -1.441 8.017 1.00 94.81 70 ILE A CA 1
ATOM 555 C C . ILE A 1 70 ? -1.096 -2.062 9.397 1.00 94.81 70 ILE A C 1
ATOM 557 O O . ILE A 1 70 ? -2.061 -2.323 10.113 1.00 94.81 70 ILE A O 1
ATOM 561 N N . GLN A 1 71 ? 0.161 -2.282 9.789 1.00 94.62 71 GLN A N 1
ATOM 562 C CA . GLN A 1 71 ? 0.489 -2.842 11.099 1.00 94.62 71 GLN A CA 1
ATOM 563 C C . GLN A 1 71 ? -0.004 -1.944 12.242 1.00 94.62 71 GLN A C 1
ATOM 565 O O . GLN A 1 71 ? -0.591 -2.449 13.197 1.00 94.62 71 GLN A O 1
ATOM 570 N N . HIS A 1 72 ? 0.176 -0.625 12.124 1.00 91.00 72 HIS A N 1
ATOM 571 C CA . HIS A 1 72 ? -0.339 0.347 13.093 1.00 91.00 72 HIS A CA 1
ATOM 572 C C . HIS A 1 72 ? -1.872 0.327 13.193 1.00 91.00 72 HIS A C 1
ATOM 574 O O . HIS A 1 72 ? -2.414 0.349 14.293 1.00 91.00 72 HIS A O 1
ATOM 580 N N . LEU A 1 73 ? -2.583 0.260 12.064 1.00 91.50 73 LEU A N 1
ATOM 581 C CA . LEU A 1 73 ? -4.047 0.185 12.065 1.00 91.50 73 LEU A CA 1
ATOM 582 C C . LEU A 1 73 ? -4.547 -1.139 12.663 1.00 91.50 73 LEU A C 1
ATOM 584 O O . LEU A 1 73 ? -5.532 -1.150 13.397 1.00 91.50 73 LEU A O 1
ATOM 588 N N . LYS A 1 74 ? -3.850 -2.252 12.396 1.00 92.00 74 LYS A N 1
ATOM 589 C CA . LYS A 1 74 ? -4.186 -3.577 12.942 1.00 92.00 74 LYS A CA 1
ATOM 590 C C . LYS A 1 74 ? -3.934 -3.688 14.445 1.00 92.00 74 LYS A C 1
ATOM 592 O O . LYS A 1 74 ? -4.645 -4.436 15.108 1.00 92.00 74 LYS A O 1
ATOM 597 N N . SER A 1 75 ? -2.950 -2.971 14.989 1.00 90.44 75 SER A N 1
ATOM 598 C CA . SER A 1 75 ? -2.674 -2.987 16.431 1.00 90.44 75 SER A CA 1
ATOM 599 C C . SER A 1 75 ? -3.671 -2.163 17.250 1.00 90.44 75 SER A C 1
ATOM 601 O O . SER A 1 75 ? -3.647 -2.242 18.475 1.00 90.44 75 SER A O 1
ATOM 603 N N . GLY A 1 76 ? -4.533 -1.367 16.602 1.00 76.25 76 GLY A N 1
ATOM 604 C CA . GLY A 1 76 ? -5.463 -0.470 17.289 1.00 76.25 76 GLY A CA 1
ATOM 605 C C . GLY A 1 76 ? -4.759 0.633 18.084 1.00 76.25 76 GLY A C 1
ATOM 606 O O . GLY A 1 76 ? -5.388 1.278 18.922 1.00 76.25 76 GLY A O 1
ATOM 607 N N . ALA A 1 77 ? -3.458 0.846 17.848 1.00 65.38 77 ALA A N 1
ATOM 608 C CA . ALA A 1 77 ? -2.729 1.929 18.482 1.00 65.38 77 ALA A CA 1
ATOM 609 C C . ALA A 1 77 ? -3.363 3.259 18.048 1.00 65.38 77 ALA A C 1
ATOM 611 O O . ALA A 1 77 ? -3.581 3.457 16.847 1.00 65.38 77 ALA A O 1
ATOM 612 N N . PRO A 1 78 ? -3.664 4.174 18.989 1.00 56.53 78 PRO A N 1
ATOM 613 C CA . PRO A 1 78 ? -4.200 5.474 18.634 1.00 56.53 78 PRO A CA 1
ATOM 614 C C . PRO A 1 78 ? -3.257 6.123 17.627 1.00 56.53 78 PRO A C 1
ATOM 616 O O . PRO A 1 78 ? -2.038 6.149 17.825 1.00 56.53 78 PRO A O 1
ATOM 619 N N . THR A 1 79 ? -3.822 6.610 16.522 1.00 55.91 79 THR A N 1
ATOM 620 C CA . THR A 1 79 ? -3.078 7.372 15.525 1.00 55.91 79 THR A CA 1
ATOM 621 C C . THR A 1 79 ? -2.590 8.646 16.202 1.00 55.91 79 THR A C 1
ATOM 623 O O . THR A 1 79 ? -3.272 9.666 16.193 1.00 55.91 79 THR A O 1
ATOM 626 N N . ALA A 1 80 ? -1.401 8.607 16.801 1.00 45.50 80 ALA A N 1
ATOM 627 C CA . ALA A 1 80 ? -0.621 9.811 16.975 1.00 45.50 80 ALA A CA 1
ATOM 628 C C . ALA A 1 80 ? -0.354 10.290 15.550 1.00 45.50 80 ALA A C 1
ATOM 630 O O . ALA A 1 80 ? 0.475 9.717 14.839 1.00 45.50 80 ALA A O 1
ATOM 631 N N . LEU A 1 81 ? -1.149 11.262 15.100 1.00 45.72 81 LEU A N 1
ATOM 632 C CA . LEU A 1 81 ? -0.850 12.090 13.945 1.00 45.72 81 LEU A CA 1
ATOM 633 C C . LEU A 1 81 ? 0.501 12.745 14.240 1.00 45.72 81 LEU A C 1
ATOM 635 O O . LEU A 1 81 ? 0.581 13.877 14.701 1.00 45.72 81 LEU A O 1
ATOM 639 N N . VAL A 1 82 ? 1.592 12.015 14.013 1.00 42.75 82 VAL A N 1
ATOM 640 C CA . VAL A 1 82 ? 2.845 12.657 13.674 1.00 42.75 82 VAL A CA 1
ATOM 641 C C . VAL A 1 82 ? 2.541 13.244 12.317 1.00 42.75 82 VAL A C 1
ATOM 643 O O . VAL A 1 82 ? 2.556 12.553 11.299 1.00 42.75 82 VAL A O 1
ATOM 646 N N . GLU A 1 83 ? 2.158 14.511 12.353 1.00 42.59 83 GLU A N 1
ATOM 647 C CA . GLU A 1 83 ? 1.979 15.410 11.233 1.00 42.59 83 GLU A CA 1
ATOM 648 C C . GLU A 1 83 ? 3.340 15.583 10.539 1.00 42.59 83 GLU A C 1
ATOM 650 O O . GLU A 1 83 ? 3.923 16.658 10.463 1.00 42.59 83 GLU A O 1
ATOM 655 N N . ARG A 1 84 ? 3.913 14.490 10.024 1.00 44.56 84 ARG A N 1
ATOM 656 C CA . ARG A 1 84 ? 4.810 14.586 8.889 1.00 44.56 84 ARG A CA 1
ATOM 657 C C . ARG A 1 84 ? 3.896 14.970 7.754 1.00 44.56 84 ARG A C 1
ATOM 659 O O . ARG A 1 84 ? 3.310 14.097 7.121 1.00 44.56 84 ARG A O 1
ATOM 666 N N . VAL A 1 85 ? 3.758 16.283 7.570 1.00 40.41 85 VAL A N 1
ATOM 667 C CA . VAL A 1 85 ? 3.362 16.919 6.319 1.00 40.41 85 VAL A CA 1
ATOM 668 C C . VAL A 1 85 ? 3.867 16.009 5.203 1.00 40.41 85 VAL A C 1
ATOM 670 O O . VAL A 1 85 ? 5.087 15.917 5.015 1.00 40.41 85 VAL A O 1
ATOM 673 N N . PRO A 1 86 ? 2.996 15.233 4.533 1.00 45.78 86 PRO A N 1
ATOM 674 C CA . PRO A 1 86 ? 3.441 14.499 3.378 1.00 45.78 86 PRO A CA 1
ATOM 675 C C . PRO A 1 86 ? 3.851 15.591 2.406 1.00 45.78 86 PRO A C 1
ATOM 677 O O . PRO A 1 86 ? 3.016 16.394 1.987 1.00 45.78 86 PRO A O 1
ATOM 680 N N . SER A 1 87 ? 5.151 15.670 2.111 1.00 44.56 87 SER A N 1
ATOM 681 C CA . SER A 1 87 ? 5.622 16.431 0.964 1.00 44.56 87 SER A CA 1
ATOM 682 C C . SER A 1 87 ? 4.656 16.125 -0.177 1.00 44.56 87 SER A C 1
ATOM 684 O O . SER A 1 87 ? 4.365 14.937 -0.380 1.00 44.56 87 SER A O 1
ATOM 686 N N . PRO A 1 88 ? 4.098 17.151 -0.848 1.00 45.72 88 PRO A N 1
ATOM 687 C CA . PRO A 1 88 ? 3.182 16.929 -1.949 1.00 45.72 88 PRO A CA 1
ATOM 688 C C . PRO A 1 88 ? 3.861 15.930 -2.869 1.00 45.72 88 PRO A C 1
ATOM 690 O O . PRO A 1 88 ? 5.011 16.107 -3.268 1.00 45.72 88 PRO A O 1
ATOM 693 N N . THR A 1 89 ? 3.172 14.813 -3.030 1.00 51.41 89 THR A N 1
ATOM 694 C CA . THR A 1 89 ? 3.511 13.612 -3.769 1.00 51.41 89 THR A CA 1
ATOM 695 C C . THR A 1 89 ? 4.520 13.946 -4.872 1.00 51.41 89 THR A C 1
ATOM 697 O O . THR A 1 89 ? 4.161 14.472 -5.926 1.00 51.41 89 THR A O 1
ATOM 700 N N . LEU A 1 90 ? 5.809 13.662 -4.635 1.00 49.97 90 LEU A N 1
ATOM 701 C CA . LEU A 1 90 ? 6.856 13.787 -5.663 1.00 49.97 90 LEU A CA 1
ATOM 702 C C . LEU A 1 90 ? 6.526 12.907 -6.885 1.00 49.97 90 LEU A C 1
ATOM 704 O O . LEU A 1 90 ? 6.949 13.203 -7.994 1.00 49.97 90 LEU A O 1
ATOM 708 N N . LEU A 1 91 ? 5.688 11.882 -6.687 1.00 48.34 91 LEU A N 1
ATOM 709 C CA . LEU A 1 91 ? 5.074 11.081 -7.744 1.00 48.34 91 LEU A CA 1
ATOM 710 C C . LEU A 1 91 ? 3.938 11.798 -8.501 1.00 48.34 91 LEU A C 1
ATOM 712 O O . LEU A 1 91 ? 3.807 11.585 -9.694 1.00 48.34 91 LEU A O 1
ATOM 716 N N . GLU A 1 92 ? 3.139 12.676 -7.888 1.00 46.75 92 GLU A N 1
ATOM 717 C CA . GLU A 1 92 ? 2.111 13.435 -8.636 1.00 46.75 92 GLU A CA 1
ATOM 718 C C . GLU A 1 92 ? 2.702 14.641 -9.374 1.00 46.75 92 GLU A C 1
ATOM 720 O O . GLU A 1 92 ? 2.222 15.012 -10.447 1.00 46.75 92 GLU A O 1
ATOM 725 N N . SER A 1 93 ? 3.759 15.239 -8.819 1.00 47.44 93 SER A N 1
ATOM 726 C CA . SER A 1 93 ? 4.347 16.479 -9.342 1.00 47.44 93 SER A CA 1
ATOM 727 C C . SER A 1 93 ? 5.082 16.275 -10.674 1.00 47.44 93 SER A C 1
ATOM 729 O O . SER A 1 93 ? 5.053 17.157 -11.529 1.00 47.44 93 SER A O 1
ATOM 731 N N . GLU A 1 94 ? 5.663 15.095 -10.903 1.00 47.22 94 GLU A N 1
ATOM 732 C CA . GLU A 1 94 ? 6.357 14.766 -12.158 1.00 47.22 94 GLU A CA 1
ATOM 733 C C . GLU A 1 94 ? 5.410 14.165 -13.220 1.00 47.22 94 GLU A C 1
ATOM 735 O O . GLU A 1 94 ? 5.660 14.291 -14.418 1.00 47.22 94 GLU A O 1
ATOM 740 N N . PHE A 1 95 ? 4.270 13.580 -12.827 1.00 49.22 95 PHE A N 1
ATOM 741 C CA . PHE A 1 95 ? 3.341 12.956 -13.782 1.00 49.22 95 PHE A CA 1
ATOM 742 C C . PHE A 1 95 ? 2.419 13.945 -14.505 1.00 49.22 95 PHE A C 1
ATOM 744 O O . PHE A 1 95 ? 2.013 13.673 -15.635 1.00 49.22 95 PHE A O 1
ATOM 751 N N . ARG A 1 96 ? 2.182 15.146 -13.955 1.00 45.91 96 ARG A N 1
ATOM 752 C CA . ARG A 1 96 ? 1.5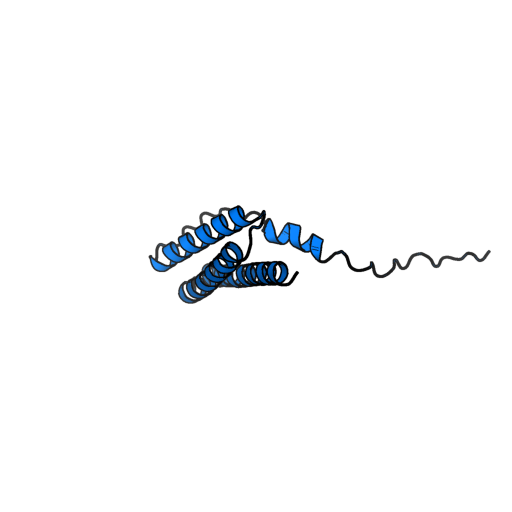81 16.246 -14.741 1.00 45.91 96 ARG A CA 1
ATOM 753 C C . ARG A 1 96 ? 2.424 16.641 -15.955 1.00 45.91 96 ARG A C 1
ATOM 755 O O . ARG A 1 96 ? 1.885 17.207 -16.902 1.00 45.91 96 ARG A O 1
ATOM 762 N N . LYS A 1 97 ? 3.726 16.338 -15.958 1.00 40.84 97 LYS A N 1
ATOM 763 C CA . LYS A 1 97 ? 4.611 16.634 -17.090 1.00 40.84 97 LYS A CA 1
ATOM 764 C C . LYS A 1 97 ? 4.448 15.650 -18.254 1.00 40.84 97 LYS A C 1
ATOM 766 O O . LYS A 1 97 ? 4.761 16.015 -19.381 1.00 40.84 97 LYS A O 1
ATOM 771 N N . ALA A 1 98 ? 3.916 14.448 -18.015 1.00 43.19 98 ALA A N 1
ATOM 772 C CA . ALA A 1 98 ? 3.728 13.431 -19.054 1.00 43.19 98 ALA A CA 1
ATOM 773 C C . ALA A 1 98 ? 2.424 13.604 -19.859 1.00 43.19 98 ALA A C 1
ATOM 775 O O . ALA A 1 98 ? 2.343 13.142 -20.992 1.00 43.19 98 ALA A O 1
ATOM 776 N N . THR A 1 99 ? 1.417 14.302 -19.320 1.00 42.22 99 THR A N 1
ATOM 777 C CA . THR A 1 99 ? 0.136 14.555 -20.014 1.00 42.22 99 THR A CA 1
ATOM 778 C C . THR A 1 99 ? 0.049 15.939 -20.665 1.00 42.22 99 THR A C 1
ATOM 780 O O . THR A 1 99 ? -0.964 16.260 -21.277 1.00 42.22 99 THR A O 1
ATOM 783 N N . ALA A 1 100 ? 1.095 16.765 -20.552 1.00 45.34 100 ALA A N 1
ATOM 784 C CA . ALA A 1 100 ? 1.165 18.112 -21.130 1.00 45.34 100 ALA A CA 1
ATOM 785 C C . ALA A 1 100 ? 1.908 18.167 -22.485 1.00 45.34 100 ALA A C 1
ATOM 787 O O . ALA A 1 100 ? 2.373 19.227 -22.894 1.00 45.34 100 ALA A O 1
ATOM 788 N N . ALA A 1 101 ? 2.021 17.036 -23.187 1.00 46.78 101 ALA A N 1
ATOM 789 C CA . ALA A 1 101 ? 2.483 16.968 -24.574 1.00 46.78 101 ALA A CA 1
ATOM 790 C C . ALA A 1 101 ? 1.316 16.556 -25.490 1.00 46.78 101 ALA A C 1
ATOM 792 O O . ALA A 1 101 ? 1.280 15.466 -26.048 1.00 46.78 101 ALA A O 1
ATOM 793 N N . GLY A 1 102 ? 0.328 17.443 -25.599 1.00 39.34 102 GLY A N 1
ATOM 794 C CA . GLY A 1 102 ? -0.766 17.405 -26.570 1.00 39.34 102 GLY A CA 1
ATOM 795 C C . GLY A 1 102 ? -1.119 18.853 -26.925 1.00 39.34 102 GLY A C 1
ATOM 796 O O . GLY A 1 102 ? -1.035 19.708 -26.044 1.00 39.34 102 GLY A O 1
ATOM 797 N N . PRO A 1 103 ? -1.391 19.164 -28.203 1.00 40.28 103 PRO A N 1
ATOM 798 C CA . PRO A 1 103 ? -1.151 20.481 -28.785 1.00 40.28 103 PRO A CA 1
ATOM 799 C C . PRO A 1 103 ? -1.966 21.574 -28.097 1.00 40.28 103 PRO A C 1
ATOM 801 O O . PRO A 1 103 ? -3.170 21.425 -27.895 1.00 40.28 103 PRO A O 1
ATOM 804 N N . SER A 1 104 ? -1.294 22.685 -27.781 1.00 44.09 104 SER A N 1
ATOM 805 C CA . SER A 1 104 ? -1.919 23.926 -27.335 1.00 44.09 104 SER A CA 1
ATOM 806 C C . SER A 1 104 ? -3.129 24.257 -28.219 1.00 44.09 104 SER A C 1
ATOM 808 O O . SER A 1 104 ? -2.943 24.477 -29.421 1.00 44.09 104 SER A O 1
ATOM 810 N N . PRO A 1 105 ? -4.359 24.325 -27.678 1.00 42.19 105 PRO A N 1
ATOM 811 C CA . PRO A 1 105 ? -5.440 24.994 -28.378 1.00 42.19 105 PRO A CA 1
ATOM 812 C C . PRO A 1 105 ? -5.047 26.467 -28.519 1.00 42.19 105 PRO A C 1
ATOM 814 O O . PRO A 1 105 ? -4.602 27.101 -27.561 1.00 42.19 105 PRO A O 1
ATOM 817 N N . GLY A 1 106 ? -5.123 26.953 -29.757 1.00 40.00 106 GLY A N 1
ATOM 818 C CA . GLY A 1 106 ? -4.569 28.224 -30.197 1.00 40.00 106 GLY A CA 1
ATOM 819 C C . GLY A 1 106 ? -4.886 29.404 -29.284 1.00 40.00 106 GLY A C 1
ATOM 820 O O . GLY A 1 106 ? -5.999 29.575 -28.792 1.00 40.00 106 GLY A O 1
ATOM 821 N N . THR A 1 107 ? -3.881 30.253 -29.116 1.00 47.41 107 THR A N 1
ATOM 822 C CA . THR A 1 107 ? -4.011 31.630 -28.653 1.00 47.41 107 THR A CA 1
ATOM 823 C C . THR A 1 107 ? -4.995 32.389 -29.552 1.00 47.41 107 THR A C 1
ATOM 825 O O . THR A 1 107 ? -4.713 32.573 -30.737 1.00 47.41 107 THR A O 1
ATOM 828 N N . PRO A 1 108 ? -6.122 32.911 -29.038 1.00 45.75 108 PRO A N 1
ATOM 829 C CA . PRO A 1 108 ? -6.928 33.872 -29.774 1.00 45.75 108 PRO A CA 1
ATOM 830 C C . PRO A 1 108 ? -6.304 35.262 -29.597 1.00 45.75 108 PRO A C 1
ATOM 832 O O . PRO A 1 108 ? -6.799 36.083 -28.829 1.00 45.75 108 PRO A O 1
ATOM 835 N N . GLN A 1 109 ? -5.174 35.524 -30.260 1.00 45.88 109 GLN A N 1
ATOM 836 C CA . GLN A 1 109 ? -4.629 36.887 -30.315 1.00 45.88 109 GLN A CA 1
ATOM 837 C C . GLN A 1 109 ? -3.876 37.239 -31.606 1.00 45.88 109 GLN A C 1
ATOM 839 O O . GLN A 1 109 ? -3.125 38.206 -31.635 1.00 45.88 109 GLN A O 1
ATOM 844 N N . GLU A 1 110 ? -4.136 36.523 -32.702 1.00 50.34 110 GLU A N 1
ATOM 845 C CA . GLU A 1 110 ? -3.616 36.881 -34.029 1.00 50.34 110 GLU A CA 1
ATOM 846 C C . GLU A 1 110 ? -4.756 37.166 -35.018 1.00 50.34 110 GLU A C 1
ATOM 848 O O . GLU A 1 110 ? -4.871 36.577 -36.088 1.00 50.34 110 GLU A O 1
ATOM 853 N N . LEU A 1 111 ? -5.650 38.084 -34.639 1.00 48.97 111 LEU A N 1
ATOM 854 C CA . LEU A 1 111 ? -6.609 38.676 -35.573 1.00 48.97 111 LEU A CA 1
ATOM 855 C C . LEU A 1 111 ? -6.835 40.164 -35.278 1.00 48.97 111 LEU A C 1
ATOM 857 O O . LEU A 1 111 ? -7.959 40.627 -35.113 1.00 48.97 111 LEU A O 1
ATOM 861 N N . GLN A 1 112 ? -5.750 40.937 -35.246 1.00 48.56 112 GLN A N 1
ATOM 862 C CA . GLN A 1 112 ? -5.818 42.359 -35.579 1.00 48.56 112 GLN A CA 1
ATOM 863 C C . GLN A 1 112 ? -4.977 42.629 -36.824 1.00 48.56 112 GLN A C 1
ATOM 865 O O . GLN A 1 112 ? -3.795 42.937 -36.787 1.00 48.56 112 GLN A O 1
ATOM 870 N N . ALA A 1 113 ? -5.668 42.467 -37.949 1.00 49.34 113 ALA A N 1
ATOM 871 C CA . ALA A 1 113 ? -5.690 43.448 -39.019 1.00 49.34 113 ALA A CA 1
ATOM 872 C C . ALA A 1 113 ? -4.326 43.937 -39.537 1.00 49.34 113 ALA A C 1
ATOM 874 O O . ALA A 1 113 ? -3.969 45.107 -39.430 1.00 49.34 113 ALA A O 1
ATOM 875 N N . ARG A 1 114 ? -3.713 43.090 -40.368 1.00 50.53 114 ARG A N 1
ATOM 876 C CA . ARG A 1 114 ? -3.269 43.532 -41.697 1.00 50.53 114 ARG A CA 1
ATOM 877 C C . ARG A 1 114 ? -4.480 44.039 -42.488 1.00 50.53 114 ARG A C 1
ATOM 879 O O . ARG A 1 114 ? -5.029 43.310 -43.303 1.00 50.53 114 ARG A O 1
ATOM 886 N N . ARG A 1 115 ? -4.947 45.246 -42.177 1.00 52.16 115 ARG A N 1
ATOM 887 C CA . ARG A 1 115 ? -5.860 46.063 -42.989 1.00 52.16 115 ARG A CA 1
ATOM 888 C C . ARG A 1 115 ? -5.847 47.488 -42.435 1.00 52.16 115 ARG A C 1
ATOM 890 O O . ARG A 1 115 ? -6.766 47.885 -41.722 1.00 52.16 115 ARG A O 1
ATOM 897 N N . ARG A 1 116 ? -4.795 48.228 -42.777 1.00 47.69 116 ARG A N 1
ATOM 898 C CA . ARG A 1 116 ? -4.834 49.588 -43.335 1.00 47.69 116 ARG A CA 1
ATOM 899 C C . ARG A 1 116 ? -3.421 50.019 -43.687 1.00 47.69 116 ARG A C 1
ATOM 901 O O . ARG A 1 116 ? -2.540 49.851 -42.821 1.00 47.69 116 ARG A O 1
#

Organism: NCBI:txid2562239